Protein AF-A0A943NA24-F1 (afdb_monomer)

Solvent-accessible surface area (backbone atoms only — not comparable to 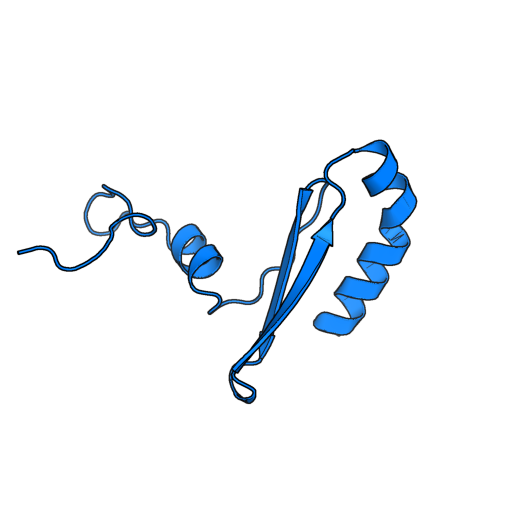full-atom values): 4810 Å² total; per-residue (Å²): 135,86,89,68,85,52,81,53,51,48,95,45,57,94,95,59,54,50,60,68,54,36,37,68,71,68,61,78,49,63,39,89,56,76,62,56,54,25,63,23,35,42,53,38,75,95,71,77,40,74,50,75,52,76,39,43,66,52,59,70,62,23,64,78,36,47,70,60,53,49,53,60,50,43,74,69,77,108

pLDDT: mean 86.72, std 14.25, range [39.34, 98.44]

Structure (mmCIF, N/CA/C/O backbone):
data_AF-A0A943NA24-F1
#
_entry.id   AF-A0A943NA24-F1
#
loop_
_atom_site.group_PDB
_atom_site.id
_atom_site.type_symbol
_atom_site.label_atom_id
_atom_site.label_alt_id
_atom_site.label_comp_id
_atom_site.label_asym_id
_atom_site.label_entity_id
_atom_site.label_seq_id
_atom_site.pdbx_PDB_ins_code
_atom_site.Cartn_x
_atom_site.Cartn_y
_atom_site.Cartn_z
_atom_site.occupancy
_atom_site.B_iso_or_equiv
_atom_site.auth_seq_id
_atom_site.auth_comp_id
_atom_site.auth_asym_id
_atom_site.auth_atom_id
_atom_site.pdbx_PDB_model_num
ATOM 1 N N . TYR A 1 1 ? -8.253 -2.926 34.379 1.00 39.34 1 TYR A N 1
ATOM 2 C CA . TYR A 1 1 ? -7.338 -3.872 33.715 1.00 39.34 1 TYR A CA 1
ATOM 3 C C . TYR A 1 1 ? -7.513 -3.663 32.220 1.00 39.34 1 TYR A C 1
ATOM 5 O O . TYR A 1 1 ? -8.596 -3.940 31.727 1.00 39.34 1 TYR A O 1
ATOM 13 N N . MET A 1 2 ? -6.548 -3.044 31.534 1.00 45.22 2 MET A N 1
ATOM 14 C CA . MET A 1 2 ? -6.599 -2.891 30.073 1.00 45.22 2 MET A CA 1
ATOM 15 C C . MET A 1 2 ? -5.866 -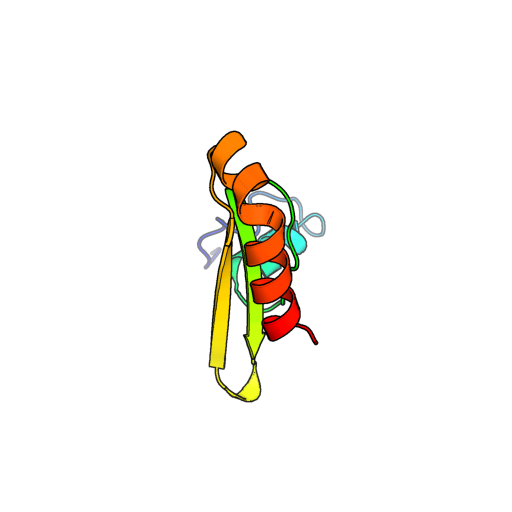4.083 29.459 1.00 45.22 2 MET A C 1
ATOM 17 O O . MET A 1 2 ? -4.652 -4.196 29.602 1.00 45.22 2 MET A O 1
ATOM 21 N N . SER A 1 3 ? -6.618 -4.997 28.848 1.00 44.34 3 SER A N 1
ATOM 22 C CA . SER A 1 3 ? -6.087 -6.147 28.115 1.00 44.34 3 SER A CA 1
ATOM 23 C C . SER A 1 3 ? -5.977 -5.795 26.630 1.00 44.34 3 SER A C 1
ATOM 25 O O . SER A 1 3 ? -6.958 -5.885 25.897 1.00 44.34 3 SER A O 1
ATOM 27 N N . GLY A 1 4 ? -4.797 -5.365 26.191 1.00 55.56 4 GLY A N 1
ATOM 28 C CA . GLY A 1 4 ? -4.494 -5.126 24.780 1.00 55.56 4 GLY A CA 1
ATOM 29 C C . GLY A 1 4 ? -3.158 -4.410 24.621 1.00 55.56 4 GLY A C 1
ATOM 30 O O . GLY A 1 4 ? -2.891 -3.451 25.343 1.00 55.56 4 GLY A O 1
ATOM 31 N N . ASN A 1 5 ? -2.306 -4.873 23.702 1.00 56.78 5 ASN A N 1
ATOM 32 C CA . ASN A 1 5 ? -1.100 -4.138 23.327 1.00 56.78 5 ASN A CA 1
ATOM 33 C C . ASN A 1 5 ? -1.583 -2.914 22.530 1.00 56.78 5 ASN A C 1
ATOM 35 O O . ASN A 1 5 ? -1.943 -3.050 21.364 1.00 56.78 5 ASN A O 1
ATOM 39 N N . LEU A 1 6 ? -1.704 -1.745 23.175 1.00 64.88 6 LEU A N 1
ATOM 40 C CA . LEU A 1 6 ? -2.285 -0.502 22.623 1.00 64.88 6 LEU A CA 1
ATOM 41 C C . LEU A 1 6 ? -1.490 0.088 21.436 1.00 64.88 6 LEU A C 1
ATOM 43 O O . LEU A 1 6 ? -1.626 1.268 21.130 1.00 64.88 6 LEU A O 1
ATOM 47 N N . GLU A 1 7 ? -0.655 -0.701 20.764 1.00 61.00 7 GLU A N 1
ATOM 48 C CA . GLU A 1 7 ? 0.209 -0.270 19.664 1.00 61.00 7 GLU A CA 1
ATOM 49 C C . GLU A 1 7 ? -0.584 0.336 18.498 1.00 61.00 7 GLU A C 1
ATOM 51 O O . GLU A 1 7 ? -0.113 1.294 17.892 1.00 61.00 7 GLU A O 1
ATOM 56 N N . ASN A 1 8 ? -1.804 -0.151 18.224 1.00 56.47 8 ASN A N 1
ATOM 57 C CA . ASN A 1 8 ? -2.556 0.241 17.020 1.00 56.47 8 ASN A CA 1
ATOM 58 C C . ASN A 1 8 ? -3.746 1.184 17.268 1.00 56.47 8 ASN A C 1
ATOM 60 O O . ASN A 1 8 ? -4.144 1.907 16.357 1.00 56.47 8 ASN A O 1
ATOM 64 N N . VAL A 1 9 ? -4.282 1.219 18.491 1.00 60.88 9 VAL A N 1
ATOM 65 C CA . VAL A 1 9 ? -5.262 2.230 18.947 1.00 60.88 9 VAL A CA 1
ATOM 66 C C . VAL A 1 9 ? -4.571 3.453 19.553 1.00 60.88 9 VAL A C 1
ATOM 68 O O . VAL A 1 9 ? -5.131 4.548 19.549 1.00 60.88 9 VAL A O 1
ATOM 71 N N . GLY A 1 10 ? -3.327 3.286 20.012 1.00 60.44 10 GLY A N 1
ATOM 72 C CA . GLY A 1 10 ? -2.526 4.320 20.646 1.00 60.44 10 GLY A CA 1
ATOM 73 C C . GLY A 1 10 ? -3.134 4.817 21.955 1.00 60.44 10 GLY A C 1
ATOM 74 O O . GLY A 1 10 ? -4.265 4.514 22.321 1.00 60.44 10 GLY A O 1
ATOM 75 N N . TYR A 1 11 ? -2.393 5.671 22.649 1.00 67.56 11 TYR A N 1
ATOM 76 C CA . TYR A 1 11 ? -2.877 6.504 23.755 1.00 67.56 11 TYR A CA 1
ATOM 77 C C . TYR A 1 11 ? -3.917 7.556 23.295 1.00 67.56 11 TYR A C 1
ATOM 79 O O . TYR A 1 11 ? -3.951 8.674 23.813 1.00 67.56 11 TYR A O 1
ATOM 87 N N . ALA A 1 12 ? -4.714 7.245 22.269 1.00 78.81 12 ALA A N 1
ATOM 88 C CA . ALA A 1 12 ? -5.766 8.100 21.759 1.00 78.81 12 ALA A CA 1
ATOM 89 C C . ALA A 1 12 ? -6.806 8.350 22.854 1.00 78.81 12 ALA A C 1
ATOM 91 O O . ALA A 1 12 ? -7.061 7.507 23.719 1.00 78.81 12 ALA A O 1
ATOM 92 N N . LYS A 1 13 ? -7.411 9.539 22.827 1.00 82.25 13 LYS A N 1
ATOM 93 C CA . LYS A 1 13 ? -8.573 9.797 23.675 1.00 82.25 13 LYS A CA 1
ATOM 94 C C . LYS A 1 13 ? -9.732 8.929 23.165 1.00 82.25 13 LYS A C 1
ATOM 96 O O . LYS A 1 13 ? -9.795 8.681 21.961 1.00 82.25 13 LYS A O 1
ATOM 101 N N . PRO A 1 14 ? -10.655 8.501 24.042 1.00 82.38 14 PRO A N 1
ATOM 102 C CA . PRO A 1 14 ? -11.834 7.763 23.605 1.00 82.38 14 PRO A CA 1
ATOM 103 C C . PRO A 1 14 ? -12.564 8.500 22.475 1.00 82.38 14 PRO A C 1
ATOM 105 O O . PRO A 1 14 ? -12.872 9.687 22.616 1.00 82.38 14 PRO A O 1
ATOM 108 N N . GLY A 1 15 ? -12.816 7.806 21.364 1.00 83.62 15 GLY A N 1
ATOM 109 C CA . GLY A 1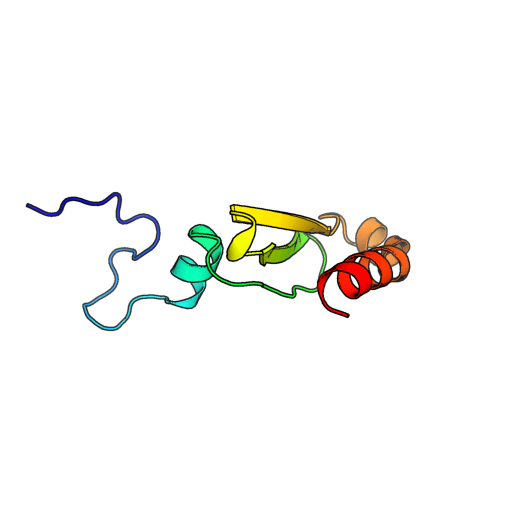 15 ? -13.466 8.364 20.175 1.00 83.62 15 GLY A CA 1
ATOM 110 C C . GLY A 1 15 ? -12.537 9.130 19.224 1.00 83.62 15 GLY A C 1
ATOM 111 O O . GLY A 1 15 ? -13.023 9.761 18.285 1.00 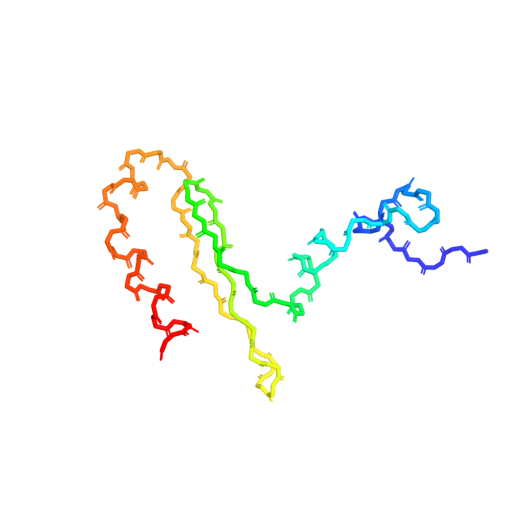83.62 15 GLY A O 1
ATOM 112 N N . THR A 1 16 ? -11.221 9.121 19.457 1.00 83.88 16 THR A N 1
ATOM 113 C CA . THR A 1 16 ? -10.214 9.728 18.566 1.00 83.88 16 THR A CA 1
ATOM 114 C C . THR A 1 16 ? -9.204 8.705 18.051 1.00 83.88 16 THR A C 1
ATOM 116 O O . THR A 1 16 ? -8.065 9.053 17.731 1.00 83.88 16 THR A O 1
ATOM 119 N N . GLU A 1 17 ? -9.578 7.432 18.040 1.00 85.75 17 GLU A N 1
ATOM 120 C CA . GLU A 1 17 ? -8.750 6.346 17.549 1.00 85.75 17 GLU A CA 1
ATOM 121 C C . GLU A 1 17 ? -8.529 6.501 16.038 1.00 85.75 17 GLU A C 1
ATOM 123 O O . GLU A 1 17 ? -9.437 6.837 15.272 1.00 85.75 17 GLU A O 1
ATOM 128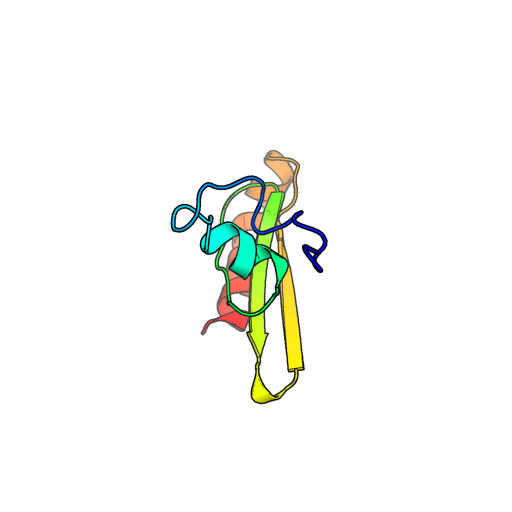 N N . CYS A 1 18 ? -7.303 6.252 15.580 1.00 83.44 18 CYS A N 1
ATOM 129 C CA . CYS A 1 18 ? -6.996 6.309 14.157 1.00 83.44 18 CYS A CA 1
ATOM 130 C C . CYS A 1 18 ? -7.463 5.016 13.476 1.00 83.44 18 CYS A C 1
ATOM 132 O O . CYS A 1 18 ? -6.685 4.074 13.343 1.00 83.44 18 CYS A O 1
ATOM 134 N N . VAL A 1 19 ? -8.723 4.978 13.027 1.00 82.50 19 VAL A N 1
ATOM 135 C CA . VAL A 1 19 ? -9.317 3.812 12.335 1.00 82.50 19 VAL A CA 1
ATOM 136 C C . VAL A 1 19 ? -8.448 3.351 11.164 1.00 82.50 19 VAL A C 1
ATOM 138 O O . VAL A 1 19 ? -8.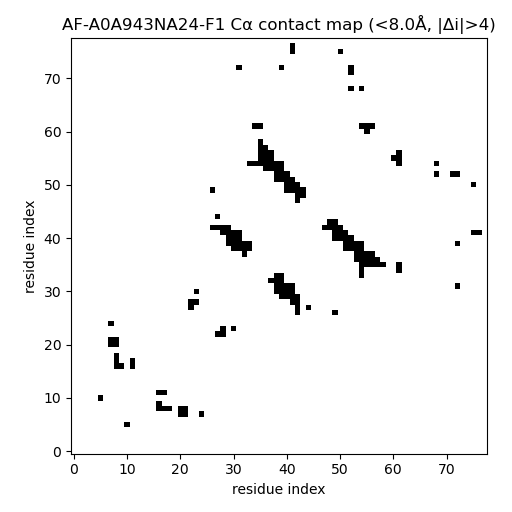169 2.167 11.033 1.00 82.50 19 VAL A O 1
ATOM 141 N N . TYR A 1 20 ? -7.908 4.289 10.382 1.00 81.56 20 TYR A N 1
ATOM 142 C CA . TYR A 1 20 ? -6.999 3.959 9.284 1.00 81.56 20 TYR A CA 1
ATOM 143 C C . TYR A 1 20 ? -5.744 3.199 9.747 1.00 81.56 20 TYR A C 1
ATOM 145 O O . TYR A 1 20 ? -5.301 2.274 9.072 1.00 81.56 20 TYR A O 1
ATOM 153 N N . ASN A 1 21 ? -5.160 3.567 10.892 1.00 82.62 21 ASN A N 1
ATOM 154 C CA . ASN A 1 21 ? -4.004 2.857 11.439 1.00 82.62 21 ASN A CA 1
ATOM 155 C C . ASN A 1 21 ? -4.376 1.432 11.864 1.00 82.62 21 ASN A C 1
ATOM 157 O O . ASN A 1 21 ? -3.614 0.503 11.614 1.00 82.62 21 ASN A O 1
ATOM 161 N N . ILE A 1 22 ? -5.558 1.265 12.461 1.00 81.94 22 ILE A N 1
ATOM 162 C CA . ILE A 1 22 ? -6.089 -0.043 12.854 1.00 81.94 22 ILE A CA 1
ATOM 163 C C . ILE A 1 22 ? -6.269 -0.920 11.607 1.00 81.94 22 ILE A C 1
ATOM 165 O O . ILE A 1 22 ? -5.645 -1.973 11.515 1.00 81.94 22 ILE A O 1
ATOM 169 N N . ASP A 1 23 ? -6.995 -0.442 10.597 1.00 81.50 23 ASP A N 1
ATOM 170 C CA . ASP A 1 23 ? -7.246 -1.163 9.338 1.00 81.50 23 ASP A CA 1
ATOM 171 C C . ASP A 1 23 ? -5.953 -1.522 8.580 1.00 81.50 23 ASP A C 1
ATOM 173 O O . ASP A 1 23 ? -5.820 -2.577 7.938 1.00 81.50 23 ASP A O 1
ATOM 177 N N . MET A 1 24 ? -4.959 -0.634 8.646 1.00 81.31 24 MET A N 1
ATOM 178 C CA . MET A 1 24 ? -3.655 -0.857 8.034 1.00 81.31 24 MET A CA 1
ATOM 179 C C . MET A 1 24 ? -2.904 -2.013 8.700 1.00 81.31 24 MET A C 1
ATOM 181 O O . MET A 1 24 ? -2.302 -2.812 7.976 1.00 81.31 24 MET A O 1
ATOM 185 N N . MET A 1 25 ? -3.016 -2.154 10.023 1.00 81.56 25 MET A N 1
ATOM 186 C CA . MET A 1 25 ? -2.301 -3.151 10.826 1.00 81.56 25 MET A CA 1
ATOM 187 C C . MET A 1 25 ? -3.053 -4.479 10.987 1.00 81.56 25 MET A C 1
ATOM 189 O O . MET A 1 25 ? -2.411 -5.523 11.057 1.00 81.56 25 MET A O 1
ATOM 193 N N . GLU A 1 26 ? -4.388 -4.470 11.021 1.00 83.12 26 GLU A N 1
ATOM 194 C CA . GLU A 1 26 ? -5.199 -5.682 11.228 1.00 83.12 26 GLU A CA 1
ATOM 195 C C . GLU A 1 26 ? -5.407 -6.516 9.957 1.00 83.12 26 GLU A C 1
ATOM 197 O O . GLU A 1 26 ? -5.926 -7.627 10.025 1.00 83.12 26 GLU A O 1
ATOM 202 N N . ASP A 1 27 ? -4.984 -6.016 8.792 1.00 85.19 27 ASP A N 1
ATOM 203 C CA . ASP A 1 27 ? -5.179 -6.702 7.506 1.00 85.19 27 ASP A CA 1
ATOM 204 C C . ASP A 1 27 ? -6.639 -7.026 7.163 1.00 85.19 27 ASP A C 1
ATOM 206 O O . ASP A 1 27 ? -6.910 -7.929 6.377 1.00 85.19 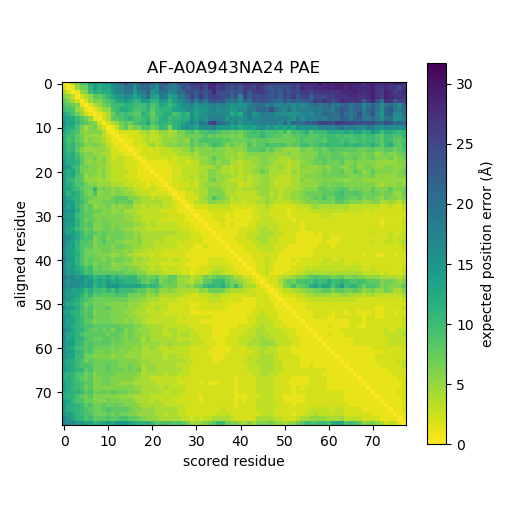27 ASP A O 1
ATOM 210 N N . THR A 1 28 ? -7.566 -6.234 7.693 1.00 85.31 28 THR A N 1
ATOM 211 C CA . THR A 1 28 ? -9.014 -6.345 7.475 1.00 85.31 28 THR A CA 1
ATOM 212 C C . THR A 1 28 ? -9.496 -5.578 6.246 1.00 85.31 28 THR A C 1
ATOM 214 O O . THR A 1 28 ? -10.548 -5.886 5.698 1.00 85.31 28 THR A O 1
ATOM 217 N N . THR A 1 29 ? -8.712 -4.607 5.773 1.00 89.38 29 THR A N 1
ATOM 218 C CA . THR A 1 29 ? -9.104 -3.706 4.682 1.00 89.38 29 THR A CA 1
ATOM 219 C C . THR A 1 29 ? -8.083 -3.741 3.547 1.00 89.38 29 THR A C 1
ATOM 221 O O . THR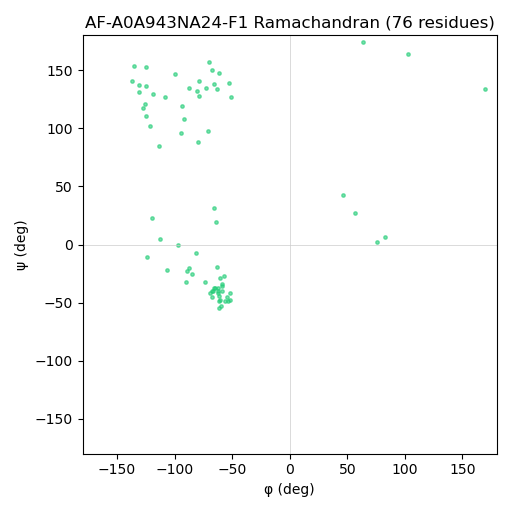 A 1 29 ? -6.867 -3.714 3.769 1.00 89.38 29 THR A O 1
ATOM 224 N N . ALA A 1 30 ? -8.567 -3.783 2.302 1.00 93.38 30 ALA A N 1
ATOM 225 C CA . ALA A 1 30 ? -7.725 -3.632 1.119 1.00 93.38 30 ALA A CA 1
ATOM 226 C C . ALA A 1 30 ? -7.271 -2.169 0.959 1.00 93.38 30 ALA A C 1
ATOM 228 O O . ALA A 1 30 ? -8.060 -1.238 1.086 1.00 93.38 30 ALA A O 1
ATOM 229 N N . ILE A 1 31 ? -5.987 -1.959 0.668 1.00 93.38 31 ILE A N 1
ATOM 230 C CA . ILE A 1 31 ? -5.349 -0.641 0.614 1.00 93.38 31 ILE A CA 1
ATOM 231 C C . ILE A 1 31 ? -4.628 -0.498 -0.720 1.00 93.38 31 ILE A C 1
ATOM 233 O O . ILE A 1 31 ? -3.661 -1.212 -0.987 1.00 93.38 31 ILE A O 1
ATOM 237 N N . MET A 1 32 ? -5.055 0.465 -1.536 1.00 95.06 32 MET A N 1
ATOM 238 C CA . MET A 1 32 ? -4.342 0.865 -2.747 1.00 95.06 32 MET A CA 1
ATOM 239 C C . MET A 1 32 ? -3.412 2.038 -2.436 1.00 95.06 32 MET A C 1
ATOM 241 O O . MET A 1 32 ? -3.857 3.106 -2.025 1.00 95.06 32 MET A O 1
ATOM 245 N N . SER A 1 33 ? -2.109 1.849 -2.640 1.00 94.56 33 SER A N 1
ATOM 246 C CA . SER A 1 33 ? -1.088 2.822 -2.242 1.00 94.56 33 SER A CA 1
ATOM 247 C C . SER A 1 33 ? -0.196 3.234 -3.412 1.00 94.56 33 SER A C 1
ATOM 249 O O . SER A 1 33 ? 0.063 2.447 -4.324 1.00 94.56 33 SER A O 1
ATOM 251 N N . HIS A 1 34 ? 0.362 4.443 -3.363 1.00 95.56 34 HIS A N 1
ATOM 252 C CA . HIS A 1 34 ? 1.231 4.993 -4.409 1.00 95.56 34 HIS A CA 1
ATOM 253 C C . HIS A 1 34 ? 2.468 5.657 -3.796 1.00 95.56 34 HIS A C 1
ATOM 255 O O . HIS A 1 34 ? 2.421 6.111 -2.657 1.00 95.56 34 HI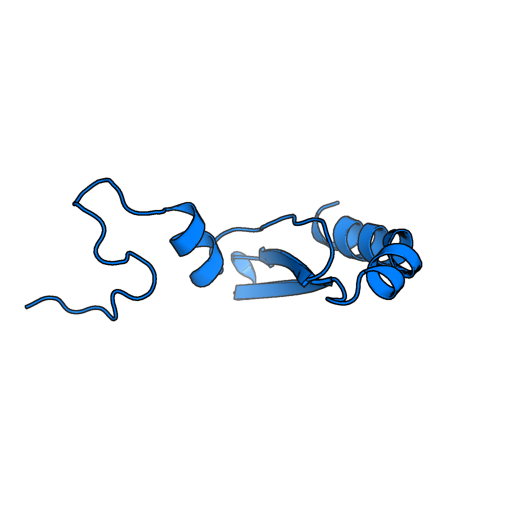S A O 1
ATOM 261 N N . GLY A 1 35 ? 3.561 5.714 -4.556 1.00 97.00 35 GLY A N 1
ATOM 262 C CA . GLY A 1 35 ? 4.832 6.295 -4.119 1.00 97.00 35 GLY A CA 1
ATOM 263 C C . GLY A 1 35 ? 5.892 5.263 -3.735 1.00 97.00 35 GLY A C 1
ATOM 264 O O . GLY A 1 35 ? 5.606 4.081 -3.519 1.00 97.00 35 GLY A O 1
ATOM 265 N N . ALA A 1 36 ? 7.139 5.731 -3.667 1.00 97.31 36 ALA A N 1
ATOM 266 C CA . ALA A 1 36 ? 8.272 4.924 -3.236 1.00 97.31 36 ALA A CA 1
ATOM 267 C C . ALA A 1 36 ? 8.089 4.486 -1.772 1.00 97.31 36 ALA A C 1
ATOM 269 O O . ALA A 1 36 ? 7.705 5.278 -0.915 1.00 97.31 36 ALA A O 1
ATOM 270 N N . GLY A 1 37 ? 8.340 3.207 -1.493 1.00 96.56 37 GLY A N 1
ATOM 271 C CA . GLY A 1 37 ? 8.183 2.603 -0.167 1.00 96.56 37 GLY A CA 1
ATOM 272 C C . GLY A 1 37 ? 6.740 2.315 0.256 1.00 96.56 37 GLY A C 1
ATOM 273 O O . GLY A 1 37 ? 6.529 1.827 1.365 1.00 96.56 37 GLY A O 1
ATOM 274 N N . ALA A 1 38 ? 5.754 2.579 -0.602 1.00 96.38 38 ALA A N 1
ATOM 275 C CA . ALA A 1 38 ? 4.359 2.270 -0.327 1.00 96.38 38 ALA A CA 1
ATOM 276 C C . ALA A 1 38 ? 4.077 0.753 -0.345 1.00 96.38 38 ALA A C 1
ATOM 278 O O . ALA A 1 38 ? 4.774 -0.021 -1.005 1.00 96.38 38 ALA A O 1
ATOM 279 N N . MET A 1 39 ? 3.010 0.336 0.339 1.00 95.69 39 MET A N 1
ATOM 280 C CA . MET A 1 39 ? 2.553 -1.053 0.384 1.00 95.69 39 MET A CA 1
ATOM 281 C C . MET A 1 39 ? 1.095 -1.146 -0.054 1.00 95.69 39 MET A C 1
ATOM 283 O O . MET A 1 39 ? 0.202 -0.698 0.662 1.00 95.69 39 MET A O 1
ATOM 287 N N . THR A 1 40 ? 0.856 -1.741 -1.221 1.00 96.44 40 THR A N 1
ATOM 288 C CA . THR A 1 40 ? -0.505 -2.059 -1.659 1.00 96.44 40 THR A CA 1
ATOM 289 C C . THR A 1 40 ? -0.884 -3.430 -1.119 1.00 96.44 40 THR A C 1
ATOM 291 O O . THR A 1 40 ? -0.078 -4.358 -1.187 1.00 96.44 40 THR A O 1
ATOM 294 N N . LYS A 1 41 ? -2.093 -3.558 -0.576 1.00 94.44 41 LYS A N 1
ATOM 295 C CA . LYS A 1 41 ? -2.607 -4.760 0.084 1.00 94.44 41 LYS A CA 1
ATOM 296 C C . LYS A 1 41 ? -3.992 -5.089 -0.459 1.00 94.44 41 LYS A C 1
ATOM 298 O O . LYS A 1 41 ? -4.847 -4.214 -0.480 1.00 94.44 41 LYS A O 1
ATOM 303 N N . CYS A 1 42 ? -4.230 -6.335 -0.848 1.00 95.50 42 CYS A N 1
ATOM 304 C CA . CYS A 1 42 ? -5.560 -6.831 -1.196 1.00 95.50 42 CYS A CA 1
ATOM 305 C C . CYS A 1 42 ? -5.941 -7.968 -0.243 1.00 95.50 42 CYS A C 1
ATOM 307 O O . CYS A 1 42 ? -5.145 -8.885 -0.022 1.00 95.50 42 CYS A O 1
ATOM 309 N N . VAL A 1 43 ? -7.129 -7.874 0.352 1.00 93.31 43 VAL A N 1
ATOM 310 C CA . VAL A 1 43 ? -7.639 -8.812 1.358 1.00 93.31 43 VAL A CA 1
ATOM 311 C C . VAL A 1 43 ? -8.753 -9.639 0.725 1.00 93.31 43 VAL A C 1
ATOM 313 O O . VAL A 1 43 ? -9.689 -9.095 0.148 1.00 93.31 43 VAL A O 1
ATOM 316 N N . TYR A 1 44 ? -8.637 -10.961 0.823 1.00 92.25 44 TYR A N 1
ATOM 317 C CA . TYR A 1 44 ? -9.622 -11.921 0.336 1.00 92.25 44 TYR A CA 1
ATOM 318 C C . TYR A 1 44 ? -10.230 -12.653 1.536 1.00 92.25 44 TYR A C 1
ATOM 320 O O . TYR A 1 44 ? -9.773 -13.743 1.898 1.00 92.25 44 TYR A O 1
ATOM 328 N N . ASP A 1 45 ? -11.253 -12.055 2.152 1.00 82.62 45 ASP A N 1
ATOM 329 C CA . ASP A 1 45 ? -11.840 -12.514 3.423 1.00 82.62 45 ASP A CA 1
ATOM 330 C C . ASP A 1 45 ? -12.254 -13.987 3.399 1.00 82.62 45 ASP A C 1
ATOM 332 O O . ASP A 1 45 ? -11.855 -14.769 4.264 1.00 82.62 45 ASP A O 1
ATOM 336 N N . ALA A 1 46 ? -12.980 -14.403 2.356 1.00 86.44 46 ALA A N 1
ATOM 337 C CA . ALA A 1 46 ? -13.448 -15.782 2.208 1.00 86.44 46 ALA A CA 1
ATOM 338 C C . ALA A 1 46 ? -12.298 -16.806 2.132 1.00 86.44 46 ALA A C 1
ATOM 340 O O . ALA A 1 46 ? -12.455 -17.952 2.546 1.00 86.44 46 ALA A O 1
ATOM 341 N N . ALA A 1 47 ? -11.135 -16.391 1.623 1.00 84.12 47 ALA A N 1
ATOM 342 C CA . ALA A 1 47 ? -9.954 -17.237 1.476 1.00 84.12 47 ALA A CA 1
ATOM 343 C C . ALA A 1 47 ? -8.950 -17.081 2.631 1.00 84.12 47 ALA A C 1
ATOM 345 O O . ALA A 1 47 ? -7.901 -17.724 2.596 1.00 84.12 47 ALA A O 1
ATOM 346 N N . ARG A 1 48 ? -9.234 -16.221 3.627 1.00 85.88 48 ARG A N 1
ATOM 347 C CA . ARG A 1 48 ? -8.309 -15.848 4.718 1.00 85.88 48 ARG A CA 1
ATOM 348 C C . ARG A 1 48 ? -6.906 -15.510 4.204 1.00 85.88 48 ARG A C 1
ATOM 350 O O . ARG A 1 48 ? -5.897 -15.963 4.745 1.00 85.88 48 ARG A O 1
ATOM 357 N N . ARG A 1 49 ? -6.848 -14.761 3.105 1.00 91.31 49 ARG A N 1
ATOM 358 C CA . ARG A 1 49 ? -5.629 -14.569 2.320 1.00 91.31 49 ARG A CA 1
ATOM 359 C C . ARG A 1 49 ? -5.400 -13.096 2.049 1.00 91.31 49 ARG A C 1
ATOM 361 O O . ARG A 1 49 ? -6.326 -12.384 1.677 1.00 91.31 49 ARG A O 1
ATOM 368 N N . VAL A 1 50 ? -4.150 -12.669 2.183 1.00 93.50 50 VAL A N 1
ATOM 369 C CA . VAL A 1 50 ? -3.740 -11.283 1.954 1.00 93.50 50 VAL A CA 1
ATOM 370 C C . VAL A 1 50 ? -2.602 -11.268 0.944 1.00 93.50 50 VAL A C 1
ATOM 372 O O . VAL A 1 50 ? -1.552 -11.867 1.179 1.00 93.50 50 VAL A O 1
ATOM 375 N N . GLU A 1 51 ? -2.806 -10.581 -0.176 1.00 95.56 51 GLU A N 1
ATOM 376 C CA . GLU A 1 51 ? -1.762 -10.315 -1.167 1.00 95.56 51 GLU A CA 1
ATOM 377 C C . GLU A 1 51 ? -1.200 -8.909 -0.993 1.00 95.56 51 GLU A C 1
ATOM 379 O O . GLU A 1 51 ? -1.909 -7.980 -0.604 1.00 95.56 51 GLU A O 1
ATOM 384 N N . ARG A 1 52 ? 0.093 -8.750 -1.287 1.00 95.69 52 ARG A N 1
ATOM 385 C CA . ARG A 1 52 ? 0.802 -7.481 -1.129 1.00 95.69 52 ARG A CA 1
ATOM 386 C C . ARG A 1 52 ? 1.704 -7.193 -2.319 1.00 95.69 52 ARG A C 1
ATOM 388 O O . ARG A 1 52 ? 2.385 -8.091 -2.808 1.00 95.69 52 ARG A O 1
ATOM 395 N N . VAL A 1 53 ? 1.752 -5.926 -2.720 1.00 97.56 53 VAL A N 1
ATOM 396 C CA . VAL A 1 53 ? 2.673 -5.396 -3.735 1.00 97.56 53 VAL A CA 1
ATOM 397 C C . VAL A 1 53 ? 3.509 -4.284 -3.091 1.00 97.56 53 VAL A C 1
ATOM 399 O O . VAL A 1 53 ? 3.004 -3.169 -2.905 1.00 97.56 53 VAL A O 1
ATOM 402 N N . PRO A 1 54 ? 4.771 -4.566 -2.714 1.00 97.25 54 PRO A N 1
ATOM 403 C CA . PRO A 1 54 ? 5.671 -3.565 -2.160 1.00 97.25 54 PRO A CA 1
ATOM 404 C C . PRO A 1 54 ? 6.270 -2.688 -3.263 1.00 97.25 54 PRO A C 1
ATOM 406 O O . PRO A 1 54 ? 6.885 -3.182 -4.210 1.00 97.25 54 PRO A O 1
ATOM 409 N N . ALA A 1 55 ? 6.167 -1.371 -3.110 1.00 97.88 55 ALA A N 1
ATOM 410 C CA . ALA A 1 55 ? 6.900 -0.435 -3.948 1.00 97.88 55 ALA A CA 1
ATOM 411 C C . ALA A 1 55 ? 8.367 -0.322 -3.475 1.00 97.88 55 ALA A C 1
ATOM 413 O O . ALA A 1 55 ? 8.627 -0.285 -2.267 1.00 97.88 55 ALA A O 1
ATOM 414 N N . PRO A 1 56 ? 9.349 -0.224 -4.393 1.00 98.00 56 PRO A N 1
ATOM 415 C CA . PRO A 1 56 ? 10.736 0.069 -4.040 1.00 98.00 56 PRO A CA 1
ATOM 416 C C . PRO A 1 56 ? 10.837 1.334 -3.185 1.00 98.00 56 PRO A C 1
ATOM 418 O O . PRO A 1 56 ? 10.158 2.319 -3.464 1.00 98.00 56 PRO A O 1
ATOM 421 N N . LYS A 1 57 ? 11.689 1.318 -2.154 1.00 97.56 57 LYS A N 1
ATOM 422 C CA . LYS A 1 57 ? 11.932 2.492 -1.295 1.00 97.56 57 LYS A CA 1
ATOM 423 C C . LYS A 1 57 ? 12.766 3.569 -1.987 1.00 97.56 57 LYS A C 1
ATOM 425 O O . LYS A 1 57 ? 12.606 4.747 -1.701 1.00 97.56 57 LYS A O 1
ATOM 430 N N . GLU A 1 58 ? 13.673 3.154 -2.864 1.00 98.06 58 GLU A N 1
ATOM 431 C CA . GLU A 1 58 ? 14.545 4.065 -3.596 1.00 98.06 58 GLU A CA 1
ATOM 432 C C . GLU A 1 58 ? 13.783 4.669 -4.788 1.00 98.06 58 GLU A C 1
ATOM 434 O O . GLU A 1 58 ? 13.081 3.963 -5.519 1.00 98.06 58 GLU A O 1
ATOM 439 N N . ILE A 1 59 ? 13.878 5.993 -4.936 1.00 97.69 59 ILE A N 1
ATOM 440 C CA . ILE A 1 59 ? 13.013 6.785 -5.817 1.00 97.69 59 ILE A CA 1
ATOM 441 C C . ILE A 1 59 ? 13.264 6.456 -7.290 1.00 97.69 59 ILE A C 1
ATOM 443 O O . ILE A 1 59 ? 12.304 6.249 -8.031 1.00 97.69 59 ILE A O 1
ATOM 447 N N . SER A 1 60 ? 14.522 6.371 -7.727 1.00 98.12 60 SER A N 1
ATOM 448 C CA . SER A 1 60 ? 14.845 6.084 -9.129 1.00 98.12 60 SER A CA 1
ATOM 449 C C . SER A 1 60 ? 14.379 4.684 -9.545 1.00 98.12 60 SER A C 1
ATOM 451 O O . SER A 1 60 ? 13.806 4.513 -10.619 1.00 98.12 60 SER A O 1
ATOM 453 N N . THR A 1 61 ? 14.490 3.701 -8.650 1.00 98.25 61 THR A N 1
ATOM 454 C CA . THR A 1 61 ? 13.984 2.337 -8.827 1.00 98.25 61 THR A CA 1
ATOM 455 C C . THR A 1 61 ? 12.460 2.300 -8.847 1.00 98.25 61 THR A C 1
ATOM 457 O O . THR A 1 61 ? 11.885 1.545 -9.631 1.00 98.25 61 THR A O 1
ATOM 460 N N . TYR A 1 62 ? 11.793 3.082 -7.990 1.00 98.19 62 TYR A N 1
ATOM 461 C CA . TYR A 1 62 ? 10.338 3.217 -8.021 1.00 98.19 62 TYR A CA 1
ATOM 462 C C . TYR A 1 62 ? 9.884 3.765 -9.374 1.00 98.19 62 TYR A C 1
ATOM 464 O O . TYR A 1 62 ? 9.084 3.107 -10.034 1.00 98.19 62 TYR A O 1
ATOM 472 N N . ILE A 1 63 ? 10.455 4.894 -9.816 1.00 98.00 63 ILE A N 1
ATOM 473 C CA . ILE A 1 63 ? 10.146 5.540 -11.102 1.00 98.00 63 ILE A CA 1
ATOM 474 C C . ILE A 1 63 ? 10.355 4.560 -12.261 1.00 98.00 63 ILE A C 1
ATOM 476 O O . ILE A 1 63 ? 9.451 4.370 -13.071 1.00 98.00 63 ILE A O 1
ATOM 480 N N . ALA A 1 64 ? 11.495 3.866 -12.298 1.00 98.44 64 ALA A N 1
ATOM 481 C CA . ALA A 1 64 ? 11.811 2.900 -13.350 1.00 98.44 64 ALA A CA 1
ATOM 482 C C . ALA A 1 64 ? 10.849 1.696 -13.404 1.00 98.44 64 ALA A C 1
ATOM 484 O O . ALA A 1 64 ? 10.786 1.003 -14.418 1.00 98.44 64 ALA A O 1
ATOM 485 N N . LYS A 1 65 ? 10.115 1.414 -12.320 1.00 97.81 65 LYS A N 1
ATOM 486 C CA . LYS A 1 65 ? 9.217 0.255 -12.196 1.00 97.81 65 LYS A CA 1
ATOM 487 C C . LYS A 1 65 ? 7.736 0.624 -12.119 1.00 97.81 65 LYS A C 1
ATOM 489 O O . LYS A 1 65 ? 6.929 -0.285 -11.930 1.00 97.81 65 LYS A O 1
ATOM 494 N N . VAL A 1 66 ? 7.362 1.900 -12.269 1.00 97.38 66 VAL A N 1
ATOM 495 C CA . VAL A 1 66 ? 5.967 2.363 -12.115 1.00 97.38 66 VAL A CA 1
ATOM 496 C C . VAL A 1 66 ? 4.997 1.544 -12.964 1.00 97.38 66 VAL A C 1
ATOM 498 O O . VAL A 1 66 ? 4.009 1.055 -12.424 1.00 97.38 66 VAL A O 1
ATOM 501 N N . GLU A 1 67 ? 5.308 1.313 -14.240 1.00 97.88 67 GLU A N 1
ATOM 502 C CA . GLU A 1 67 ? 4.439 0.545 -15.145 1.00 97.88 67 GLU A CA 1
ATOM 503 C C . GLU A 1 67 ? 4.225 -0.895 -14.671 1.00 97.88 67 GLU A C 1
ATOM 505 O O . GLU A 1 67 ? 3.100 -1.392 -14.615 1.00 97.88 67 GLU A O 1
ATOM 510 N N . LYS A 1 68 ? 5.303 -1.557 -14.236 1.00 97.75 68 LYS A N 1
ATOM 511 C CA . LYS A 1 68 ? 5.221 -2.911 -13.684 1.00 97.75 68 LYS A CA 1
ATOM 512 C C . LYS A 1 68 ? 4.347 -2.937 -12.428 1.00 97.75 68 LYS A C 1
ATOM 514 O O . LYS A 1 68 ? 3.467 -3.786 -12.313 1.00 97.75 68 LYS A O 1
ATOM 519 N N . LEU A 1 69 ? 4.586 -2.010 -11.499 1.00 97.56 69 LEU A N 1
ATOM 520 C CA . LEU A 1 69 ? 3.819 -1.909 -10.256 1.00 97.56 69 LEU A CA 1
ATOM 521 C C . LEU A 1 69 ? 2.342 -1.615 -10.540 1.00 97.56 69 LEU A C 1
ATOM 523 O O . LEU A 1 69 ? 1.479 -2.147 -9.853 1.00 97.56 69 LEU A O 1
ATOM 527 N N . SER A 1 70 ? 2.046 -0.789 -11.546 1.00 96.50 70 SER A N 1
ATOM 528 C CA . SER A 1 70 ? 0.679 -0.508 -11.991 1.00 96.50 70 SER A CA 1
ATOM 529 C C . SER A 1 70 ? -0.022 -1.786 -12.460 1.00 96.50 70 SER A C 1
ATOM 531 O O . SER A 1 70 ? -1.107 -2.101 -11.974 1.00 96.50 70 SER A O 1
ATOM 533 N N . GLY A 1 71 ? 0.634 -2.589 -13.306 1.00 97.62 71 GLY A N 1
ATOM 534 C CA . GLY A 1 71 ? 0.097 -3.875 -13.765 1.00 97.62 71 GLY A CA 1
ATOM 535 C C . GLY A 1 71 ? -0.119 -4.892 -12.637 1.00 97.62 71 GLY A C 1
ATOM 536 O O . GLY A 1 71 ? -1.153 -5.557 -12.589 1.00 97.62 71 GLY A O 1
ATOM 537 N N . GLU A 1 72 ? 0.817 -4.985 -11.687 1.00 97.12 72 GLU A N 1
ATOM 538 C CA . GLU A 1 72 ? 0.673 -5.855 -10.509 1.00 97.12 72 GLU A CA 1
ATOM 539 C C . GLU A 1 72 ? -0.516 -5.440 -9.633 1.00 97.12 72 GLU A C 1
ATOM 541 O O . GLU A 1 72 ? -1.256 -6.301 -9.159 1.00 97.12 72 GLU A O 1
ATOM 546 N N . LYS A 1 73 ? -0.734 -4.132 -9.448 1.00 96.62 73 LYS A N 1
ATOM 547 C CA . LYS A 1 73 ? -1.887 -3.612 -8.701 1.00 96.62 73 LYS A CA 1
ATOM 548 C C . LYS A 1 73 ? -3.193 -3.829 -9.452 1.00 96.62 73 LYS A C 1
ATOM 550 O O . LYS A 1 73 ? -4.159 -4.246 -8.829 1.00 96.62 73 LYS A O 1
ATOM 555 N N . ALA A 1 74 ? -3.225 -3.607 -10.765 1.00 95.94 74 ALA A N 1
ATOM 556 C CA . ALA A 1 74 ? -4.409 -3.866 -11.581 1.00 95.94 74 ALA A CA 1
ATOM 557 C C . ALA A 1 74 ? -4.891 -5.313 -11.404 1.00 95.94 74 ALA A C 1
ATOM 559 O O . ALA A 1 74 ? -6.055 -5.516 -11.097 1.00 95.94 74 ALA A O 1
ATOM 560 N N . ARG A 1 75 ? -3.982 -6.300 -11.436 1.00 95.56 75 ARG A N 1
ATOM 561 C CA . ARG A 1 75 ? -4.308 -7.721 -11.196 1.00 95.56 75 ARG A CA 1
ATOM 562 C C . ARG A 1 75 ? -4.982 -7.993 -9.842 1.00 95.56 75 ARG A C 1
ATOM 564 O O . ARG A 1 75 ? -5.659 -9.002 -9.688 1.00 95.56 75 ARG A O 1
ATOM 571 N N . LEU A 1 76 ? -4.728 -7.162 -8.831 1.00 93.75 76 LEU A N 1
ATOM 572 C CA . LEU A 1 76 ? -5.304 -7.345 -7.499 1.00 93.75 76 LEU A CA 1
ATOM 573 C C . LEU A 1 76 ? -6.706 -6.744 -7.353 1.00 93.75 76 LEU A C 1
ATOM 575 O O . LEU A 1 76 ? -7.440 -7.195 -6.474 1.00 93.75 76 LEU A O 1
ATOM 579 N N . PHE A 1 77 ? -7.049 -5.730 -8.153 1.00 90.81 77 PHE A N 1
ATOM 580 C CA . PHE A 1 77 ? -8.244 -4.897 -7.955 1.00 90.81 77 PHE A CA 1
ATOM 581 C C . PHE A 1 77 ? -9.195 -4.837 -9.162 1.00 90.81 77 PHE A C 1
ATOM 583 O O . PHE A 1 77 ? -10.298 -4.313 -9.009 1.00 90.81 77 PHE A O 1
ATOM 590 N N . LEU A 1 78 ? -8.789 -5.339 -10.332 1.00 86.19 78 LEU A N 1
ATOM 591 C CA . LEU A 1 78 ? -9.570 -5.404 -11.574 1.00 86.19 78 LEU A CA 1
ATOM 592 C C . LEU A 1 78 ? -9.661 -6.853 -12.061 1.00 86.19 78 LEU A C 1
ATOM 594 O O . LEU A 1 78 ? -10.758 -7.227 -12.528 1.00 86.19 78 LEU A O 1
#

Nearest PDB structures (foldseek):
  3nth-assembly1_A  TM=3.517E-01  e=2.327E+00  Drosophila melanogaster
  4a4h-assembly1_A  TM=3.045E-01  e=2.851E+00  Homo sapiens

Foldseek 3Di:
DDPDPCPQQPPDDVPRGPVVSVCVPVLPDFDDDDDAQDKGWAQDPVVRDIDIDGAHNDHVSNVVCVVVSVVVVVVRPD

Radius of gyration: 15.68 Å; Cα contacts (8 Å, |Δi|>4): 91; chains: 1; bounding box: 28×27×49 Å

Mean predicted aligned error: 6.28 Å

Sequence (78 aa):
YMSGNLENVGYAKPGTECVYNIDMMEDTTAIMSHGAGAMTKCVYDAARRVERVPAPKEISTYIAKVEKLSGEKARLFL

Secondary structure (DSSP, 8-state):
---S-TTTTTTPPTT---HHHHHHHHS-S-B---STT-EEEEEEGGGTEEEEEEPPSSHHHHHHTHHHHHHHHHHHH-